Protein AF-A0A3R9LQU7-F1 (afdb_monomer)

Nearest PDB structures (foldseek):
  1lu1-assembly1_A  TM=6.110E-01  e=7.319E+00  Vigna cylindrica
  7ne5-assembly1_A  TM=3.900E-01  e=3.322E+00  Serratia proteamaculans
  3c76-assembly1_X  TM=3.369E-01  e=3.140E+00  Rhodnius prolixus
  1g7y-assembly2_D  TM=4.131E-01  e=6.538E+00  Vigna cylindrica
  7zaz-assembly3_CCC  TM=3.213E-01  e=6.918E+00  Omphalotus olearius

Foldseek 3Di:
DAPCPPVLVVVVVVCVVVCNQVVVCVVPNDFDWKKKKAWDDDDVVVVDDDPDPQKTKIWIDIPPFQKIKMWIARLVVRDTDPDIDIDGNDPPGDDDDVVVVVVVVVQCSVQAHSVRFFPGWIWGDDPTDIDIDTDDDD

Mean predicted aligned error: 4.06 Å

Secondary structure (DSSP, 8-state):
--TTHHHHHHHHHHHHHTTHHHHHHHHH----EEEEEEEEPPPGGG------TTEEEEEEEESS-SEEEEEEEETTTTEEEEEEEEEESSTTPPPPPHHHHHHHHHHHHHH--TTS-S-SEEEEE-SS-EEEE-PPP-

pLDDT: mean 91.45, std 7.76, range [47.25, 97.69]

Radius of gyration: 15.28 Å; Cα contacts (8 Å, |Δi|>4): 233; chains: 1; bounding box: 35×36×42 Å

Sequence (138 aa):
MLADKEMFFKIENILREQGVLEKFEEENGEITGHMMITMTEIPPELGIDKVSDNMRAFYASFDFYNMMIGIACDLDTMELIPQMWFTPQTDDAVEPSSEWIEFFVKTLCENISEEGFGVPMYSFLNDHSDLTIVPTQS

Solvent-accessible surface area (backbone atoms only — not comparable to full-atom values): 7938 Å² total; per-residue (Å²): 66,47,85,56,55,69,61,49,52,52,52,49,50,53,35,49,76,68,46,52,50,56,51,47,28,75,75,68,47,69,74,75,44,42,39,34,37,35,79,51,79,75,65,75,90,72,68,76,74,84,88,53,95,56,48,45,27,35,32,37,16,21,61,90,36,37,39,30,46,33,39,34,34,31,34,85,75,73,43,68,48,93,65,66,49,77,46,67,73,46,98,82,43,65,85,79,56,69,68,59,53,50,49,48,53,48,57,46,68,77,48,54,44,68,86,67,45,25,58,58,28,45,33,43,24,40,103,84,48,74,49,77,49,54,56,71,90,129

Organism: Streptococcus cristatus (NCBI:txid45634)

Structure (mmCIF, N/CA/C/O backbone):
data_AF-A0A3R9LQU7-F1
#
_entry.id   AF-A0A3R9LQU7-F1
#
loop_
_atom_site.group_PDB
_atom_site.id
_atom_site.type_symbol
_atom_site.label_atom_id
_atom_site.label_alt_id
_atom_site.label_comp_id
_atom_site.label_asym_id
_atom_site.label_entity_id
_atom_site.label_seq_id
_atom_site.pdbx_PDB_ins_code
_atom_site.Cartn_x
_atom_site.Cartn_y
_atom_site.Cartn_z
_atom_site.occupancy
_atom_site.B_iso_or_equiv
_atom_site.auth_seq_id
_atom_site.auth_comp_id
_atom_site.auth_asym_id
_atom_site.auth_atom_id
_atom_site.pdbx_PDB_model_num
ATOM 1 N N . MET A 1 1 ? -8.029 8.091 -6.407 1.00 89.19 1 MET A N 1
ATOM 2 C CA . MET A 1 1 ? -8.971 6.944 -6.387 1.00 89.19 1 MET A CA 1
ATOM 3 C C . MET A 1 1 ? -8.249 5.661 -5.981 1.00 89.19 1 MET A C 1
ATOM 5 O O . MET A 1 1 ? -7.135 5.435 -6.438 1.00 89.19 1 MET A O 1
ATOM 9 N N . LEU A 1 2 ? -8.889 4.784 -5.198 1.00 94.06 2 LEU A N 1
ATOM 10 C CA . LEU A 1 2 ? -8.318 3.474 -4.841 1.00 94.06 2 LEU A CA 1
ATOM 11 C C . LEU A 1 2 ? -8.334 2.493 -6.024 1.00 94.06 2 LEU A C 1
ATOM 13 O O . LEU A 1 2 ? -9.286 2.494 -6.805 1.00 94.06 2 LEU A O 1
ATOM 17 N N . ALA A 1 3 ? -7.301 1.650 -6.117 1.00 92.44 3 ALA A N 1
ATOM 18 C CA . ALA A 1 3 ? -7.125 0.662 -7.184 1.00 92.44 3 ALA A CA 1
ATOM 19 C C . ALA A 1 3 ? -8.259 -0.380 -7.234 1.00 92.44 3 ALA A C 1
ATOM 21 O O . ALA A 1 3 ? -8.775 -0.671 -8.309 1.00 92.44 3 ALA A O 1
ATOM 22 N N . ASP A 1 4 ? -8.688 -0.888 -6.074 1.00 93.31 4 ASP A N 1
ATOM 23 C CA . ASP A 1 4 ? -9.869 -1.748 -5.934 1.00 93.31 4 ASP A CA 1
ATOM 24 C C . ASP A 1 4 ? -10.733 -1.260 -4.765 1.00 93.31 4 ASP A C 1
ATOM 26 O O . ASP A 1 4 ? -10.658 -1.726 -3.626 1.00 93.31 4 ASP A O 1
ATOM 30 N N . LYS A 1 5 ? -11.555 -0.254 -5.065 1.00 93.81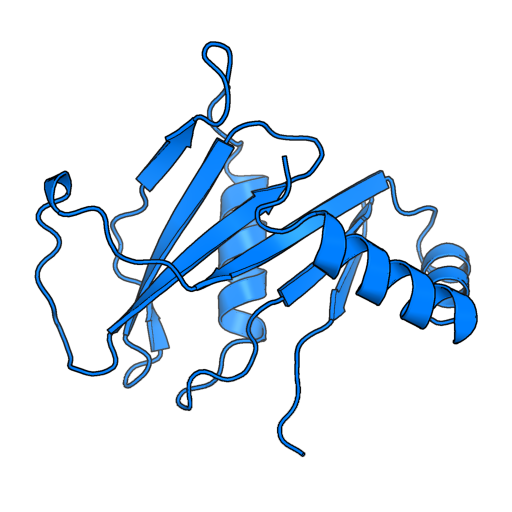 5 LYS A N 1
ATOM 31 C CA . LYS A 1 5 ? -12.437 0.399 -4.094 1.00 93.81 5 LYS A CA 1
ATOM 32 C C . LYS A 1 5 ? -13.478 -0.555 -3.499 1.00 93.81 5 LYS A C 1
ATOM 34 O O . LYS A 1 5 ? -13.829 -0.412 -2.330 1.00 93.81 5 LYS A O 1
ATOM 39 N N . GLU A 1 6 ? -13.986 -1.504 -4.285 1.00 94.62 6 GLU A N 1
ATOM 40 C CA . GLU A 1 6 ? -15.012 -2.442 -3.817 1.00 94.62 6 GLU A CA 1
ATOM 41 C C . GLU A 1 6 ? -14.439 -3.401 -2.774 1.00 94.62 6 GLU A C 1
ATOM 43 O O . GLU A 1 6 ? -15.023 -3.572 -1.700 1.00 94.62 6 GLU A O 1
ATOM 48 N N . MET A 1 7 ? -13.274 -3.990 -3.058 1.00 93.31 7 MET A N 1
ATOM 49 C CA . MET A 1 7 ? -12.602 -4.872 -2.111 1.00 93.31 7 MET A CA 1
ATOM 50 C C . MET A 1 7 ? -12.142 -4.113 -0.865 1.00 93.31 7 MET A C 1
ATOM 52 O O . MET A 1 7 ? -12.313 -4.618 0.244 1.00 93.31 7 MET A O 1
ATOM 56 N N . PHE A 1 8 ? -11.630 -2.888 -1.024 1.00 96.00 8 PHE A N 1
ATOM 57 C CA . PHE A 1 8 ? -11.219 -2.055 0.107 1.00 96.00 8 PHE A CA 1
ATOM 58 C C . PHE A 1 8 ? -12.367 -1.838 1.096 1.00 96.00 8 PHE A C 1
ATOM 60 O O . PHE A 1 8 ? -12.239 -2.160 2.275 1.00 96.00 8 PHE A O 1
ATOM 67 N N . PHE A 1 9 ? -13.528 -1.385 0.616 1.00 95.12 9 PHE A N 1
ATOM 68 C CA . PHE A 1 9 ? -14.684 -1.150 1.484 1.00 95.12 9 PHE A CA 1
ATOM 69 C C . PHE A 1 9 ? -15.275 -2.426 2.069 1.00 95.12 9 PHE A C 1
ATOM 71 O O . PHE A 1 9 ? -15.848 -2.406 3.157 1.00 95.12 9 PHE A O 1
ATOM 78 N N . LYS A 1 10 ? -15.126 -3.562 1.387 1.00 96.06 10 LYS A N 1
ATOM 79 C CA . LYS A 1 10 ? -15.484 -4.849 1.976 1.00 96.06 10 LYS A CA 1
ATOM 80 C C . LYS A 1 10 ? -14.613 -5.161 3.196 1.00 96.06 10 LYS A C 1
ATOM 82 O O . LYS A 1 10 ? -15.153 -5.587 4.213 1.00 96.06 10 LYS A O 1
ATOM 87 N N . ILE A 1 11 ? -13.300 -4.952 3.101 1.00 95.38 11 I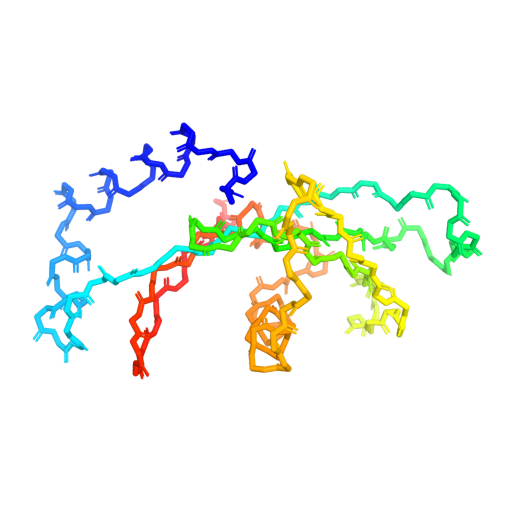LE A N 1
ATOM 88 C CA . ILE A 1 11 ? -12.374 -5.143 4.225 1.00 95.38 11 ILE A CA 1
ATOM 89 C C . ILE A 1 11 ? -12.650 -4.125 5.332 1.00 95.38 11 ILE A C 1
ATOM 91 O O . ILE A 1 11 ? -12.753 -4.522 6.489 1.00 95.38 11 ILE A O 1
ATOM 95 N N . GLU A 1 12 ? -12.861 -2.854 4.988 1.00 96.56 12 GLU A N 1
ATOM 96 C CA . GLU A 1 12 ? -13.237 -1.815 5.952 1.00 96.56 12 GLU A CA 1
ATOM 97 C C . GLU A 1 12 ? -14.477 -2.218 6.759 1.00 96.56 12 GLU A C 1
ATOM 99 O O . GLU A 1 12 ? -14.437 -2.221 7.987 1.00 96.56 12 GLU A O 1
ATOM 104 N N . ASN A 1 13 ? -15.555 -2.634 6.088 1.00 97.38 13 ASN A N 1
ATOM 105 C CA . ASN A 1 13 ? -16.785 -3.052 6.763 1.00 97.38 13 ASN A CA 1
ATOM 106 C C . ASN A 1 13 ? -16.551 -4.229 7.717 1.00 97.38 13 ASN A C 1
ATOM 108 O O . ASN A 1 13 ? -17.055 -4.209 8.835 1.00 97.38 13 ASN A O 1
ATOM 112 N N . ILE A 1 14 ? -15.758 -5.226 7.312 1.00 96.88 14 ILE A N 1
ATOM 113 C CA . ILE A 1 14 ? -15.407 -6.359 8.181 1.00 96.88 14 ILE A CA 1
ATOM 114 C C . ILE A 1 14 ? -14.659 -5.874 9.430 1.00 96.88 14 ILE A C 1
ATOM 116 O O . ILE A 1 14 ? -14.933 -6.347 10.531 1.00 96.88 14 ILE A O 1
ATOM 120 N N . LEU A 1 15 ? -13.724 -4.935 9.280 1.00 97.06 15 LEU A N 1
ATOM 121 C CA . LEU A 1 15 ? -12.938 -4.403 10.396 1.00 97.06 15 LEU A CA 1
ATOM 122 C C . LEU A 1 15 ? -13.789 -3.554 11.349 1.00 97.06 15 LEU A C 1
ATOM 124 O O . LEU A 1 15 ? -13.593 -3.646 12.561 1.00 97.06 15 LEU A O 1
ATOM 128 N N . ARG A 1 16 ? -14.758 -2.795 10.822 1.00 97.12 16 ARG A N 1
ATOM 129 C CA . ARG A 1 16 ? -15.762 -2.071 11.621 1.00 97.12 16 ARG A CA 1
ATOM 130 C C . ARG A 1 16 ? -16.684 -3.023 12.379 1.00 97.12 16 ARG A C 1
ATOM 132 O O . ARG A 1 16 ? -16.876 -2.904 13.582 1.00 97.12 16 ARG A O 1
ATOM 139 N N . GLU A 1 17 ? -17.193 -4.061 11.713 1.00 97.69 17 GLU A N 1
ATOM 140 C CA . GLU A 1 17 ? -17.998 -5.105 12.370 1.00 97.69 17 GLU A CA 1
ATOM 141 C C . GLU A 1 17 ? -17.232 -5.819 13.500 1.00 97.69 17 GLU A C 1
ATOM 143 O O . GLU A 1 17 ? -17.837 -6.278 14.471 1.00 97.69 17 GLU A O 1
ATOM 148 N N . GLN A 1 18 ? -15.902 -5.894 13.396 1.00 96.81 18 GLN A N 1
ATOM 149 C CA . GLN A 1 18 ? -15.016 -6.452 14.420 1.00 96.81 18 GLN A CA 1
ATOM 150 C C . GLN A 1 18 ? -14.605 -5.447 15.513 1.00 96.81 18 GLN A C 1
ATOM 152 O O . GLN A 1 18 ? -13.966 -5.856 16.484 1.00 96.81 18 GLN A O 1
ATOM 157 N N . GLY A 1 19 ? -14.954 -4.162 15.390 1.00 97.12 19 GLY A N 1
ATOM 158 C CA . GLY A 1 19 ? -14.572 -3.112 16.340 1.00 97.12 19 GLY A CA 1
ATOM 159 C C . GLY A 1 19 ? -13.116 -2.643 16.220 1.00 97.12 19 GLY A C 1
ATOM 160 O O . GLY A 1 19 ? -12.607 -1.982 17.127 1.00 97.12 19 GLY A O 1
ATOM 161 N N . VAL A 1 20 ? -12.401 -3.044 15.162 1.00 97.44 20 VAL A N 1
ATOM 162 C CA . VAL A 1 20 ? -10.968 -2.752 14.995 1.00 97.44 20 VAL A CA 1
ATOM 163 C C . VAL A 1 20 ? -10.757 -1.283 14.647 1.00 97.44 20 VAL A C 1
ATOM 165 O O . VAL A 1 20 ? -9.889 -0.641 15.240 1.00 97.44 20 VAL A O 1
ATOM 168 N N . LEU A 1 21 ? -11.548 -0.751 13.709 1.00 97.38 21 LEU A N 1
ATOM 169 C CA . LEU A 1 21 ? -11.412 0.643 13.284 1.00 97.38 21 LEU A CA 1
ATOM 170 C C . LEU A 1 21 ? -11.939 1.598 14.350 1.00 97.38 21 LEU A C 1
ATOM 172 O O . LEU A 1 21 ? -11.289 2.593 14.628 1.00 97.38 21 LEU A O 1
ATOM 176 N N . GLU A 1 22 ? -13.033 1.250 15.025 1.00 97.25 22 GLU A N 1
ATOM 177 C CA . GLU A 1 22 ? -13.593 2.037 16.125 1.00 97.25 22 GLU A CA 1
ATOM 178 C C . GLU A 1 22 ? -12.560 2.216 17.237 1.00 97.25 22 GLU A C 1
ATOM 180 O O . GLU A 1 22 ? -12.333 3.327 17.706 1.00 97.25 22 GLU A O 1
ATOM 185 N N . LYS A 1 23 ? -11.871 1.134 17.616 1.00 97.56 23 LYS A N 1
ATOM 186 C CA . LYS A 1 23 ? -10.805 1.201 18.616 1.00 97.56 23 LYS A CA 1
ATOM 187 C C . LYS A 1 23 ? -9.638 2.074 18.148 1.00 97.56 23 LYS A C 1
ATOM 189 O O . LYS A 1 23 ? -9.109 2.860 18.930 1.00 97.56 23 LYS A O 1
ATOM 194 N N . PHE A 1 2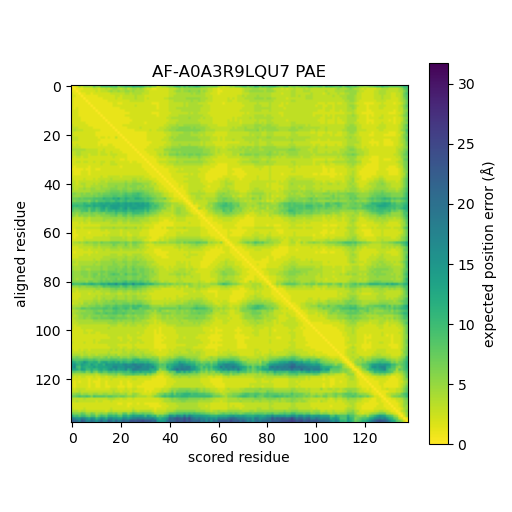4 ? -9.222 1.928 16.891 1.00 97.38 24 PHE A N 1
ATOM 195 C CA . PHE A 1 24 ? -8.169 2.767 16.324 1.00 97.38 24 PHE A CA 1
ATOM 196 C C . PHE A 1 24 ? -8.559 4.253 16.355 1.00 97.38 24 PHE A C 1
ATOM 198 O O . PHE A 1 24 ? -7.749 5.076 16.780 1.00 97.38 24 PHE A O 1
ATOM 205 N N . GLU A 1 25 ? -9.794 4.583 15.973 1.00 97.38 25 GLU A N 1
ATOM 206 C CA . GLU A 1 25 ? -10.323 5.950 15.947 1.00 97.38 25 GLU A CA 1
ATOM 207 C C . GLU A 1 25 ? -10.476 6.543 17.358 1.00 97.38 25 GLU A C 1
ATOM 209 O O . GLU A 1 25 ? -10.177 7.719 17.568 1.00 97.38 25 GLU A O 1
ATOM 214 N N . GLU A 1 26 ? -10.866 5.738 18.352 1.00 97.06 26 GLU A N 1
ATOM 215 C CA . GLU A 1 26 ? -10.908 6.146 19.765 1.00 97.06 26 GLU A CA 1
ATOM 216 C C . GLU A 1 26 ? -9.520 6.507 20.319 1.00 97.06 26 GLU A C 1
ATOM 218 O O . GLU A 1 26 ? -9.393 7.433 21.124 1.00 97.06 26 GLU A O 1
ATOM 223 N N . GLU A 1 27 ? -8.480 5.781 19.905 1.00 96.69 27 GLU A N 1
ATOM 224 C CA . GLU A 1 27 ? -7.110 5.962 20.396 1.00 96.69 27 GLU A CA 1
ATOM 225 C C . GLU A 1 27 ? -6.341 7.054 19.630 1.00 96.69 27 GLU A C 1
ATOM 227 O O . GLU A 1 27 ? -5.521 7.752 20.230 1.00 96.69 27 GLU A O 1
ATOM 232 N N . ASN A 1 28 ? -6.605 7.219 18.328 1.00 96.62 28 ASN A N 1
ATOM 233 C CA . ASN A 1 28 ? -5.756 8.005 17.422 1.00 96.62 28 ASN A CA 1
ATOM 234 C C . ASN A 1 28 ? -6.498 9.117 16.657 1.00 96.62 28 ASN A C 1
ATOM 236 O O . ASN A 1 28 ? -5.845 9.937 16.012 1.00 96.62 28 ASN A O 1
ATOM 240 N N . GLY A 1 29 ? -7.831 9.180 16.735 1.00 96.00 29 GLY A N 1
ATOM 241 C CA . GLY A 1 29 ? -8.675 10.111 15.977 1.00 96.00 29 GLY A CA 1
ATOM 242 C C . GLY A 1 29 ? -9.293 9.498 14.714 1.00 96.00 29 GLY A C 1
ATOM 243 O O . GLY A 1 29 ? -8.844 8.464 14.228 1.00 96.00 29 GLY A O 1
ATOM 244 N N . GLU A 1 30 ? -10.329 10.156 14.186 1.00 96.81 30 GLU A N 1
ATOM 245 C CA . GLU A 1 30 ? -11.116 9.704 13.024 1.00 96.81 30 GLU A CA 1
ATOM 246 C C . GLU A 1 30 ? -10.240 9.439 11.793 1.00 96.81 30 GLU A C 1
ATOM 248 O O . GLU A 1 30 ? -9.303 10.193 11.516 1.00 96.81 30 GLU A O 1
ATOM 253 N N . ILE A 1 31 ? -10.556 8.379 11.047 1.00 97.44 31 ILE A N 1
ATOM 254 C CA . ILE A 1 31 ? -9.892 8.068 9.779 1.00 97.44 31 ILE A CA 1
ATOM 255 C C . ILE A 1 31 ? -10.331 9.097 8.732 1.00 97.44 31 ILE A C 1
ATOM 257 O O . ILE A 1 31 ? -11.518 9.246 8.447 1.00 97.44 31 ILE A O 1
ATOM 261 N N . THR A 1 32 ? -9.372 9.791 8.121 1.00 96.31 32 THR A N 1
ATOM 262 C CA . THR A 1 32 ? -9.633 10.835 7.115 1.00 96.31 32 THR A CA 1
ATOM 263 C C . THR A 1 32 ? -9.118 10.483 5.724 1.00 96.31 32 THR A C 1
ATOM 265 O O . THR A 1 32 ? -9.427 11.193 4.766 1.00 96.31 32 THR A O 1
ATOM 268 N N . GLY A 1 33 ? -8.368 9.389 5.586 1.00 96.25 33 GLY A N 1
ATOM 269 C CA . GLY A 1 33 ? -7.845 8.946 4.304 1.00 96.25 33 GLY A CA 1
ATOM 270 C C . GLY A 1 33 ? -7.601 7.447 4.230 1.00 96.25 33 GLY A C 1
ATOM 271 O O . GLY A 1 33 ? -7.472 6.744 5.236 1.00 96.25 33 GLY A O 1
ATOM 272 N N . HIS A 1 34 ? -7.496 6.973 2.993 1.00 97.50 34 HIS A N 1
ATOM 273 C CA . HIS A 1 34 ? -7.234 5.578 2.686 1.00 97.50 34 HIS A CA 1
ATOM 274 C C . HIS A 1 34 ? -6.117 5.457 1.658 1.00 97.50 34 HIS A C 1
ATOM 276 O O . HIS A 1 34 ? -6.098 6.166 0.648 1.00 97.50 34 HIS A O 1
ATOM 282 N N . MET A 1 35 ? -5.217 4.504 1.888 1.00 97.38 35 MET A N 1
ATOM 283 C CA . MET A 1 35 ? -4.216 4.082 0.915 1.00 97.38 35 MET A CA 1
ATOM 284 C C . MET A 1 35 ? -4.329 2.578 0.684 1.00 97.38 35 MET A C 1
ATOM 286 O O . MET A 1 35 ? -4.466 1.797 1.621 1.00 97.38 35 MET A O 1
ATOM 290 N N . MET A 1 36 ? -4.240 2.164 -0.576 1.00 96.88 36 MET A N 1
ATOM 291 C CA . MET A 1 36 ? -4.194 0.759 -0.961 1.00 96.88 36 MET A CA 1
ATOM 292 C C . MET A 1 36 ? -2.928 0.477 -1.757 1.00 96.88 36 MET A C 1
ATOM 294 O O . MET A 1 36 ? -2.689 1.142 -2.770 1.00 96.88 36 MET A O 1
ATOM 298 N N . ILE A 1 37 ? -2.161 -0.529 -1.325 1.00 96.19 37 ILE A N 1
ATOM 299 C CA . ILE A 1 37 ? -0.995 -1.028 -2.063 1.00 96.19 37 ILE A CA 1
ATOM 300 C C . ILE A 1 37 ? -1.348 -2.354 -2.729 1.00 96.19 37 ILE A C 1
ATOM 302 O O . ILE A 1 37 ? -1.811 -3.288 -2.075 1.00 96.19 37 ILE A O 1
ATOM 306 N N . THR A 1 38 ? -1.118 -2.449 -4.035 1.00 94.44 38 THR A N 1
ATOM 307 C CA . THR A 1 38 ? -1.416 -3.640 -4.847 1.00 94.44 38 THR A CA 1
ATOM 308 C C . THR A 1 38 ? -0.233 -4.005 -5.732 1.00 94.44 38 THR A C 1
ATOM 310 O O . THR A 1 38 ? 0.613 -3.160 -6.014 1.00 94.44 38 THR A O 1
ATOM 313 N N . MET A 1 39 ? -0.160 -5.262 -6.174 1.00 92.56 39 MET A N 1
ATOM 314 C CA . MET A 1 39 ? 0.812 -5.662 -7.194 1.00 92.56 39 MET A CA 1
ATOM 315 C C . MET A 1 39 ? 0.396 -5.137 -8.566 1.00 92.56 39 MET A C 1
ATOM 317 O O . MET A 1 39 ? -0.790 -5.069 -8.883 1.00 92.56 39 MET A O 1
ATOM 321 N N . THR A 1 40 ? 1.384 -4.832 -9.396 1.00 91.88 40 THR A N 1
ATOM 322 C CA . THR A 1 40 ? 1.194 -4.403 -10.781 1.00 91.88 40 THR A CA 1
ATOM 323 C C . THR A 1 40 ? 2.284 -4.981 -11.677 1.00 91.88 40 THR A C 1
ATOM 325 O O . THR A 1 40 ? 3.254 -5.582 -11.212 1.00 91.88 40 THR A O 1
ATOM 328 N N . GLU A 1 41 ? 2.133 -4.772 -12.979 1.00 91.50 41 GLU A N 1
ATOM 329 C CA . GLU A 1 41 ? 3.213 -4.910 -13.947 1.00 91.50 41 GLU A CA 1
ATOM 330 C C . GLU A 1 41 ? 3.964 -3.582 -14.101 1.00 91.50 41 GLU A C 1
ATOM 332 O O . GLU A 1 41 ? 3.396 -2.502 -13.909 1.00 91.50 41 GLU A O 1
ATOM 337 N N . ILE A 1 42 ? 5.250 -3.675 -14.443 1.00 91.81 42 ILE A N 1
ATOM 338 C CA . ILE A 1 42 ? 6.070 -2.514 -14.791 1.00 91.81 42 ILE A CA 1
ATOM 339 C C . ILE A 1 42 ? 5.676 -2.060 -16.201 1.00 91.81 42 ILE A C 1
ATOM 341 O O . ILE A 1 42 ? 5.739 -2.882 -17.121 1.00 91.81 42 ILE A O 1
ATOM 345 N N . PRO A 1 43 ? 5.312 -0.782 -16.405 1.00 91.19 43 PRO A N 1
ATOM 346 C CA . PRO A 1 43 ? 5.022 -0.281 -17.740 1.00 91.19 43 PRO A CA 1
ATOM 347 C C . PRO A 1 43 ? 6.232 -0.460 -18.682 1.00 91.19 43 PRO A C 1
ATOM 349 O O . PRO A 1 43 ? 7.342 -0.028 -18.343 1.00 91.19 43 PRO A O 1
ATOM 352 N N . PRO A 1 44 ? 6.062 -1.102 -19.855 1.00 89.31 44 PRO A N 1
ATOM 353 C CA . PRO A 1 44 ? 7.173 -1.451 -20.744 1.00 89.31 44 PRO A CA 1
ATOM 354 C C . PRO A 1 44 ? 7.943 -0.228 -21.264 1.00 89.31 44 PRO A C 1
ATOM 356 O O . PRO A 1 44 ? 9.138 -0.317 -21.540 1.00 89.31 44 PRO A O 1
ATOM 359 N N . GLU A 1 45 ? 7.285 0.925 -21.375 1.00 90.81 45 GLU A N 1
ATOM 360 C CA . GLU A 1 45 ? 7.870 2.197 -21.799 1.00 90.81 45 GLU A CA 1
ATOM 361 C C . GLU A 1 45 ? 8.935 2.746 -20.843 1.00 90.81 45 GLU A C 1
ATOM 363 O O . GLU A 1 45 ? 9.745 3.576 -21.257 1.00 90.81 45 GLU A O 1
ATOM 368 N N . LEU A 1 46 ? 8.971 2.282 -19.589 1.00 90.00 46 LEU A N 1
ATOM 369 C CA . LEU A 1 46 ? 9.968 2.722 -18.613 1.00 90.00 46 LEU A CA 1
ATOM 370 C C . LEU A 1 46 ? 11.347 2.111 -18.862 1.00 90.00 46 LEU A C 1
ATOM 372 O O . LEU A 1 46 ? 12.330 2.621 -18.324 1.00 90.00 46 LEU A O 1
ATOM 376 N N . GLY A 1 47 ? 11.422 1.030 -19.650 1.00 87.56 47 GLY A N 1
ATOM 377 C CA . GLY A 1 47 ? 12.678 0.349 -19.961 1.00 87.56 47 GLY A CA 1
ATOM 378 C C . GLY A 1 47 ? 13.414 -0.179 -18.726 1.00 87.56 47 GLY A C 1
ATOM 379 O O . GLY A 1 47 ? 14.636 -0.283 -18.754 1.00 87.56 47 GLY A O 1
ATOM 380 N N . ILE A 1 48 ? 12.694 -0.463 -17.635 1.00 86.81 48 ILE A N 1
ATOM 381 C CA . ILE A 1 48 ? 13.283 -1.046 -16.429 1.00 86.81 48 ILE A CA 1
ATOM 382 C C . ILE A 1 48 ? 13.581 -2.514 -16.728 1.00 86.81 48 ILE A C 1
ATOM 384 O O . ILE A 1 48 ? 12.670 -3.329 -16.892 1.00 86.81 48 ILE A O 1
ATOM 388 N N . ASP A 1 49 ? 14.867 -2.839 -16.798 1.00 84.62 49 ASP A N 1
ATOM 389 C CA . ASP A 1 49 ? 15.320 -4.204 -17.018 1.00 84.62 49 ASP A CA 1
ATOM 390 C C . ASP A 1 49 ? 15.000 -5.092 -15.811 1.00 84.62 49 ASP A C 1
ATOM 392 O O . ASP A 1 49 ? 15.154 -4.703 -14.650 1.00 84.62 49 ASP A O 1
ATOM 396 N N . LYS A 1 50 ? 14.579 -6.327 -16.096 1.00 84.75 50 LYS A N 1
ATOM 397 C CA . LYS A 1 50 ? 14.355 -7.343 -15.071 1.00 84.75 50 LYS A CA 1
ATOM 398 C C . LYS A 1 50 ? 15.692 -7.711 -14.419 1.00 84.75 50 LYS A C 1
ATOM 400 O O . LYS A 1 50 ? 16.558 -8.272 -15.089 1.00 84.75 50 LYS A O 1
ATOM 405 N N . VAL A 1 51 ? 15.843 -7.428 -13.125 1.00 86.31 51 VAL A N 1
ATOM 406 C CA . VAL A 1 51 ? 17.079 -7.726 -12.373 1.00 86.31 51 VAL A CA 1
ATOM 407 C C . VAL A 1 51 ? 17.095 -9.127 -11.754 1.00 86.31 51 VAL A C 1
ATOM 409 O O . VAL A 1 51 ? 18.160 -9.729 -11.644 1.00 86.31 51 VAL A O 1
ATOM 412 N N . SER A 1 52 ? 15.924 -9.676 -11.419 1.00 87.56 52 SER A N 1
ATOM 413 C CA . SER A 1 52 ? 15.757 -11.015 -10.839 1.00 87.56 52 SER A CA 1
ATOM 414 C C . SER A 1 52 ? 14.398 -11.616 -11.212 1.00 87.56 52 SER A C 1
ATOM 416 O O . SER A 1 52 ? 13.477 -10.905 -11.629 1.00 87.56 52 SER A O 1
ATOM 418 N N . ASP A 1 53 ? 14.239 -12.934 -11.052 1.00 87.56 53 ASP A N 1
ATOM 419 C CA . ASP A 1 53 ? 12.952 -13.614 -11.255 1.00 87.56 53 ASP A CA 1
ATOM 420 C C . ASP A 1 53 ? 11.900 -13.259 -10.199 1.00 87.56 53 ASP A C 1
ATOM 422 O O . ASP A 1 53 ? 10.701 -13.335 -10.493 1.00 87.56 53 ASP A O 1
ATOM 426 N N . ASN A 1 54 ? 12.334 -12.794 -9.027 1.00 88.88 54 ASN A N 1
ATOM 427 C CA . ASN A 1 54 ? 11.480 -12.356 -7.925 1.00 88.88 54 ASN A CA 1
ATOM 428 C C . ASN A 1 54 ? 11.303 -10.837 -7.842 1.00 88.88 54 ASN A C 1
ATOM 430 O O . ASN A 1 54 ? 10.665 -10.338 -6.920 1.00 88.88 54 ASN A O 1
ATOM 434 N N . MET A 1 55 ? 11.737 -10.104 -8.866 1.00 91.12 55 MET A N 1
ATOM 435 C CA . MET A 1 55 ? 11.374 -8.706 -9.045 1.00 91.12 55 MET A CA 1
ATOM 436 C C . MET A 1 55 ? 9.857 -8.566 -9.226 1.00 91.12 55 MET A C 1
ATOM 438 O O . MET A 1 55 ? 9.248 -9.220 -10.084 1.00 91.12 55 MET A O 1
ATOM 442 N N . ARG A 1 56 ? 9.233 -7.714 -8.412 1.00 92.12 56 ARG A N 1
ATOM 443 C CA . ARG A 1 56 ? 7.799 -7.400 -8.454 1.00 92.12 56 ARG A CA 1
ATOM 444 C C . ARG A 1 56 ? 7.586 -5.895 -8.426 1.00 92.12 56 ARG A C 1
ATOM 446 O O . ARG A 1 56 ? 8.400 -5.159 -7.878 1.00 92.12 56 ARG A O 1
ATOM 453 N N . ALA A 1 57 ? 6.486 -5.448 -9.017 1.00 93.62 57 ALA A N 1
ATOM 454 C CA . ALA A 1 57 ? 6.077 -4.054 -8.988 1.00 93.62 57 ALA A CA 1
ATOM 455 C C . ALA A 1 57 ? 4.818 -3.862 -8.151 1.00 93.62 57 ALA A C 1
ATOM 457 O O . ALA A 1 57 ? 3.954 -4.740 -8.086 1.00 93.62 57 ALA A O 1
ATOM 458 N N . PHE A 1 58 ? 4.728 -2.689 -7.536 1.00 94.81 58 PHE A N 1
ATOM 459 C CA . PHE A 1 58 ? 3.659 -2.311 -6.628 1.00 94.81 58 PHE A CA 1
ATOM 460 C C . PHE A 1 58 ? 3.150 -0.920 -6.968 1.00 94.81 58 PHE A C 1
ATOM 462 O O . PHE A 1 58 ? 3.940 -0.047 -7.326 1.00 94.81 58 PHE A O 1
ATOM 469 N N . TYR A 1 59 ? 1.846 -0.716 -6.805 1.00 94.88 59 TYR A N 1
ATOM 470 C CA . TYR A 1 59 ? 1.218 0.597 -6.833 1.00 94.88 59 TYR A CA 1
ATOM 471 C C . TYR A 1 59 ? 0.627 0.944 -5.480 1.00 94.88 59 TYR A C 1
ATOM 473 O O . TYR A 1 59 ? -0.163 0.160 -4.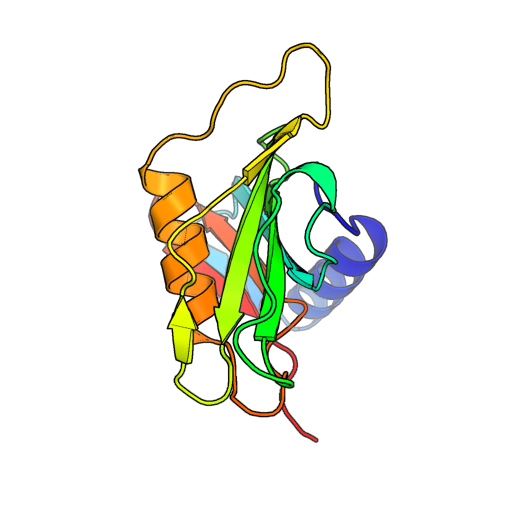957 1.00 94.88 59 TYR A O 1
ATOM 481 N N . ALA A 1 60 ? 0.913 2.149 -4.991 1.00 96.62 60 ALA A N 1
ATOM 482 C CA . ALA A 1 60 ? 0.057 2.831 -4.030 1.00 96.62 60 ALA A CA 1
ATOM 483 C C . ALA A 1 60 ? -1.004 3.665 -4.749 1.00 96.62 60 ALA A C 1
ATOM 485 O O . ALA A 1 60 ? -0.715 4.396 -5.698 1.00 96.62 60 ALA A O 1
ATOM 486 N N . SER A 1 61 ? -2.231 3.573 -4.252 1.00 96.75 61 SER A N 1
ATOM 487 C CA . SER A 1 61 ? -3.371 4.391 -4.654 1.00 96.75 61 SER A CA 1
ATOM 488 C C . SER A 1 61 ? -4.018 5.001 -3.416 1.00 96.75 61 SER A C 1
ATOM 490 O O . SER A 1 61 ? -4.041 4.364 -2.366 1.00 96.75 61 SER A O 1
ATOM 492 N N . PHE A 1 62 ? -4.550 6.214 -3.544 1.00 95.62 62 PHE A N 1
ATOM 493 C CA . PHE A 1 62 ? -5.147 6.964 -2.437 1.00 95.62 62 PHE A CA 1
ATOM 494 C C . PHE A 1 62 ? -6.578 7.365 -2.790 1.00 95.62 62 PHE A C 1
ATOM 496 O O . PHE A 1 62 ? -6.902 7.563 -3.964 1.00 95.62 62 PHE A O 1
ATOM 503 N N . ASP A 1 63 ? -7.463 7.511 -1.813 1.00 94.44 63 ASP A N 1
ATOM 504 C CA . ASP A 1 63 ? -8.831 7.983 -2.065 1.00 94.44 63 ASP A CA 1
ATOM 505 C C . ASP A 1 63 ? -8.942 9.514 -2.176 1.00 94.44 63 ASP A C 1
ATOM 507 O O . ASP A 1 63 ? -9.837 10.003 -2.864 1.00 94.44 63 ASP A O 1
ATOM 511 N N . PHE A 1 64 ? -7.987 10.251 -1.608 1.00 91.31 64 PHE A N 1
ATOM 512 C CA . PHE A 1 64 ? -7.869 11.714 -1.687 1.00 91.31 64 PHE A CA 1
ATOM 513 C C . PHE A 1 64 ? -6.905 12.209 -2.779 1.00 91.31 64 PHE A C 1
ATOM 515 O O . PHE A 1 64 ? -6.770 13.415 -2.984 1.00 91.31 64 PHE A O 1
ATOM 522 N N . TYR A 1 65 ? -6.229 11.297 -3.485 1.00 89.56 65 TYR A N 1
ATOM 523 C CA . TYR A 1 65 ? -5.254 11.636 -4.519 1.00 89.56 65 TYR A CA 1
ATOM 524 C C . TYR A 1 65 ? -5.537 10.905 -5.830 1.00 89.56 65 TYR A C 1
ATOM 526 O O . TYR A 1 65 ? -5.819 9.708 -5.837 1.00 89.56 65 TYR A O 1
ATOM 534 N N . ASN A 1 66 ? -5.449 11.615 -6.955 1.00 92.81 66 ASN A N 1
ATOM 535 C CA . ASN A 1 66 ? -5.707 11.063 -8.291 1.00 92.81 66 ASN A CA 1
ATOM 536 C C . ASN A 1 66 ? -4.414 10.679 -9.026 1.00 92.81 66 ASN A C 1
ATOM 538 O O . ASN A 1 66 ? -4.333 10.785 -10.245 1.00 92.81 66 ASN A O 1
ATOM 542 N N . MET A 1 67 ? -3.399 10.224 -8.292 1.00 94.75 67 MET A N 1
ATOM 543 C CA . MET A 1 67 ? -2.147 9.698 -8.837 1.00 94.75 67 MET A CA 1
ATOM 544 C C . MET A 1 67 ? -1.845 8.361 -8.168 1.00 94.75 67 MET A C 1
ATOM 546 O O . MET A 1 67 ? -1.938 8.255 -6.944 1.00 94.75 67 MET A O 1
ATOM 550 N N . MET A 1 68 ? -1.458 7.361 -8.958 1.00 95.31 68 MET A N 1
ATOM 551 C CA . MET A 1 68 ? -0.864 6.132 -8.430 1.00 95.31 68 MET A CA 1
ATOM 552 C C . MET A 1 68 ? 0.656 6.229 -8.474 1.00 95.31 68 MET A C 1
ATOM 554 O O . MET A 1 68 ? 1.214 6.725 -9.454 1.00 95.31 68 MET A O 1
ATOM 558 N N . ILE A 1 69 ? 1.311 5.737 -7.427 1.00 96.19 69 ILE A N 1
ATOM 559 C CA . ILE A 1 69 ? 2.770 5.752 -7.288 1.00 96.19 69 ILE A CA 1
ATOM 560 C C . ILE A 1 69 ? 3.272 4.329 -7.454 1.00 96.19 69 ILE A C 1
ATOM 562 O O . ILE A 1 69 ? 2.903 3.454 -6.674 1.00 96.19 69 ILE A O 1
ATOM 566 N N . GLY A 1 70 ? 4.069 4.097 -8.488 1.00 95.56 70 GLY A N 1
ATOM 567 C CA . GLY A 1 70 ? 4.634 2.804 -8.832 1.00 95.56 70 GLY A CA 1
ATOM 568 C C . GLY A 1 70 ? 6.089 2.688 -8.415 1.00 95.56 70 GLY A C 1
ATOM 569 O O . GLY A 1 70 ? 6.866 3.622 -8.613 1.00 95.56 70 GLY A O 1
ATOM 570 N N . ILE A 1 71 ? 6.456 1.537 -7.859 1.00 95.00 71 ILE A N 1
ATOM 571 C CA . ILE A 1 71 ? 7.845 1.170 -7.575 1.00 95.00 71 ILE A CA 1
ATOM 572 C C . ILE A 1 71 ? 8.045 -0.324 -7.817 1.00 95.00 71 ILE A C 1
ATOM 574 O O . ILE A 1 71 ? 7.117 -1.120 -7.654 1.00 95.00 71 ILE A O 1
ATOM 578 N N . ALA A 1 72 ? 9.256 -0.713 -8.203 1.00 93.88 72 ALA A N 1
ATOM 579 C CA . ALA A 1 72 ? 9.643 -2.113 -8.262 1.00 93.88 72 ALA A CA 1
ATOM 580 C C . ALA A 1 72 ? 10.579 -2.474 -7.105 1.00 93.88 72 ALA A C 1
ATOM 582 O O . ALA A 1 72 ? 11.360 -1.645 -6.644 1.00 93.88 72 ALA A O 1
ATOM 583 N N . CYS A 1 73 ? 10.495 -3.716 -6.648 1.00 92.19 73 CYS A N 1
ATOM 584 C CA . CYS A 1 73 ? 11.303 -4.279 -5.575 1.00 92.19 73 CYS A CA 1
ATOM 585 C C . CYS A 1 73 ? 11.807 -5.657 -6.003 1.00 92.19 73 CYS A C 1
ATOM 587 O O . CYS A 1 73 ? 11.044 -6.445 -6.573 1.00 92.19 73 CYS A O 1
ATOM 589 N N . ASP A 1 74 ? 13.077 -5.941 -5.741 1.00 91.56 74 ASP A N 1
ATOM 590 C CA . ASP A 1 74 ? 13.612 -7.295 -5.801 1.00 91.56 74 ASP A CA 1
ATOM 591 C C . ASP A 1 74 ? 13.329 -7.995 -4.470 1.00 91.56 74 ASP A C 1
ATOM 593 O O . ASP A 1 74 ? 13.920 -7.657 -3.447 1.00 91.56 74 ASP A O 1
ATOM 597 N N . LEU A 1 75 ? 12.403 -8.956 -4.471 1.00 89.00 75 LEU A N 1
ATOM 598 C CA . LEU A 1 75 ? 11.996 -9.640 -3.243 1.00 89.00 75 LEU A CA 1
ATOM 599 C C . LEU A 1 75 ? 13.052 -10.624 -2.720 1.00 89.00 75 LEU A C 1
ATOM 601 O O . LEU A 1 75 ? 12.953 -11.019 -1.566 1.00 89.00 75 LEU A O 1
ATOM 605 N N . ASP A 1 76 ? 14.062 -10.994 -3.519 1.00 87.94 76 ASP A N 1
ATOM 606 C CA . ASP A 1 76 ? 15.170 -11.839 -3.043 1.00 87.94 76 ASP A CA 1
ATOM 607 C C . ASP A 1 76 ? 16.146 -11.055 -2.151 1.00 87.94 76 ASP A C 1
ATOM 609 O O . ASP A 1 76 ? 16.736 -11.606 -1.222 1.00 87.94 76 ASP A O 1
ATOM 613 N N . THR A 1 77 ? 16.358 -9.771 -2.451 1.00 89.44 77 THR A N 1
ATOM 614 C CA . THR A 1 77 ? 17.293 -8.897 -1.721 1.00 89.44 77 THR A CA 1
ATOM 615 C C . THR A 1 77 ? 16.585 -7.881 -0.832 1.00 89.44 77 THR A C 1
ATOM 617 O O . THR A 1 77 ? 17.232 -7.232 -0.010 1.00 89.44 77 THR A O 1
ATOM 620 N N . MET A 1 78 ? 15.265 -7.746 -0.992 1.00 87.25 78 MET A N 1
ATOM 621 C CA . MET A 1 78 ? 14.434 -6.693 -0.409 1.00 87.25 78 MET A CA 1
ATOM 622 C C . MET A 1 78 ? 14.911 -5.282 -0.796 1.00 87.25 78 MET A C 1
ATOM 624 O O . MET A 1 78 ? 14.699 -4.316 -0.060 1.00 87.25 78 MET A O 1
ATOM 628 N N . GLU A 1 79 ? 15.565 -5.149 -1.956 1.00 90.19 79 GLU A N 1
ATOM 629 C CA . GLU A 1 79 ? 16.045 -3.870 -2.476 1.00 90.19 79 GLU A CA 1
ATOM 630 C C . GLU A 1 79 ? 15.036 -3.240 -3.440 1.00 90.19 79 GLU A C 1
ATOM 632 O O . GLU A 1 79 ? 14.534 -3.864 -4.379 1.00 90.19 79 GLU A O 1
ATOM 637 N N . LEU A 1 80 ? 14.778 -1.949 -3.240 1.00 90.69 80 LEU A N 1
ATOM 638 C CA . LEU A 1 80 ? 13.953 -1.160 -4.145 1.00 90.69 80 LEU A CA 1
ATOM 639 C C . LEU A 1 80 ? 14.738 -0.794 -5.401 1.00 90.69 80 LEU A C 1
ATOM 641 O O . LEU A 1 80 ? 15.870 -0.309 -5.340 1.00 90.69 80 LEU A O 1
ATOM 645 N N . ILE A 1 81 ? 14.084 -0.928 -6.548 1.00 90.94 81 ILE A N 1
ATOM 646 C CA . ILE A 1 81 ? 14.585 -0.402 -7.808 1.00 90.94 81 ILE A CA 1
ATOM 647 C C . ILE A 1 81 ? 14.335 1.111 -7.793 1.00 90.94 81 ILE A C 1
ATOM 649 O O . ILE A 1 81 ? 13.185 1.535 -7.661 1.00 90.94 81 ILE A O 1
ATOM 653 N N . PRO A 1 82 ? 15.372 1.955 -7.937 1.00 80.06 82 PRO A N 1
ATOM 654 C CA . PRO A 1 82 ? 15.294 3.393 -7.654 1.00 80.06 82 PRO A CA 1
ATOM 655 C C . PRO A 1 82 ? 14.442 4.201 -8.648 1.00 80.06 82 PRO A C 1
ATOM 657 O O . PRO A 1 82 ? 14.370 5.425 -8.545 1.00 80.06 82 PRO A O 1
ATOM 660 N N . GLN A 1 83 ? 13.802 3.546 -9.617 1.00 89.88 83 GLN A N 1
ATOM 661 C CA . GLN A 1 83 ? 12.955 4.180 -10.616 1.00 89.88 83 GLN A CA 1
ATOM 662 C C . GLN A 1 83 ? 11.481 4.044 -10.228 1.00 89.88 83 GLN A C 1
ATOM 664 O O . GLN A 1 83 ? 10.865 2.998 -10.427 1.00 89.88 83 GLN A O 1
ATOM 669 N N . MET A 1 84 ? 10.923 5.130 -9.694 1.00 93.31 84 MET A N 1
ATOM 670 C CA . MET A 1 84 ? 9.485 5.271 -9.476 1.00 93.31 84 MET A CA 1
ATOM 671 C C . MET A 1 84 ? 8.794 5.793 -10.734 1.00 93.31 84 MET A C 1
ATOM 673 O O . MET A 1 84 ? 9.411 6.462 -11.569 1.00 93.31 84 MET A O 1
ATOM 677 N N . TRP A 1 85 ? 7.498 5.531 -10.848 1.00 95.06 85 TRP A N 1
ATOM 678 C CA . TRP A 1 85 ? 6.667 6.106 -11.900 1.00 95.06 85 TRP A CA 1
ATOM 679 C C . TRP A 1 85 ? 5.308 6.525 -11.358 1.00 95.06 85 TRP A C 1
ATOM 681 O O . TRP A 1 85 ? 4.792 5.956 -10.400 1.00 95.06 85 TRP A O 1
ATOM 691 N N . PHE A 1 86 ? 4.724 7.539 -11.984 1.00 94.75 86 PHE A N 1
ATOM 692 C CA . PHE A 1 86 ? 3.473 8.142 -11.549 1.00 94.75 86 PHE A CA 1
ATOM 693 C C . PHE A 1 86 ? 2.429 7.956 -12.639 1.00 94.75 86 PHE A C 1
ATOM 695 O O . PHE A 1 86 ? 2.681 8.274 -13.801 1.00 94.75 86 PHE A O 1
ATOM 702 N N . THR A 1 87 ? 1.271 7.414 -12.269 1.00 94.00 87 THR A N 1
ATOM 703 C CA . THR A 1 87 ? 0.169 7.167 -13.205 1.00 94.00 87 THR A CA 1
ATOM 704 C C . THR A 1 87 ? -1.021 8.051 -12.840 1.00 94.00 87 THR A C 1
ATOM 706 O O . THR A 1 87 ? -1.710 7.753 -11.854 1.00 94.00 87 THR A O 1
ATOM 709 N N . PRO A 1 88 ? -1.277 9.128 -13.609 1.00 94.00 88 PRO A N 1
ATOM 710 C CA . PRO A 1 88 ? -2.449 9.973 -13.430 1.00 94.00 88 PRO A CA 1
ATOM 711 C C . PRO A 1 88 ? -3.730 9.157 -13.572 1.00 94.00 88 PRO A C 1
ATOM 713 O O . PRO A 1 88 ? -3.890 8.389 -14.519 1.00 94.00 88 PRO A O 1
ATOM 716 N N . GLN A 1 89 ? -4.657 9.335 -12.639 1.00 91.31 89 GLN A N 1
ATOM 717 C CA . GLN A 1 89 ? -5.991 8.738 -12.709 1.00 91.31 89 GLN A CA 1
ATOM 718 C C . GLN A 1 89 ? -7.024 9.701 -13.313 1.00 91.31 89 GLN A C 1
ATOM 720 O O . GLN A 1 89 ? -8.107 9.271 -13.707 1.00 91.31 89 GLN A O 1
ATOM 725 N N . THR A 1 90 ? -6.688 10.992 -13.388 1.00 91.44 90 THR A N 1
ATOM 726 C CA . THR A 1 90 ? -7.467 12.065 -14.019 1.00 91.44 90 THR A CA 1
ATOM 727 C C . THR A 1 90 ? -6.526 13.047 -14.726 1.00 91.44 90 THR A C 1
ATOM 729 O O . THR A 1 90 ? -5.336 13.102 -14.414 1.00 91.44 90 THR A O 1
ATOM 732 N N . ASP A 1 91 ? -7.049 13.838 -15.668 1.00 89.62 91 ASP A N 1
ATOM 733 C CA . ASP A 1 91 ? -6.253 14.810 -16.443 1.00 89.62 91 ASP A CA 1
ATOM 734 C C . ASP A 1 91 ? -5.677 15.954 -15.586 1.00 89.62 91 ASP A C 1
ATOM 736 O O . ASP A 1 91 ? -4.698 16.593 -15.966 1.00 89.62 91 ASP A O 1
ATOM 740 N N . ASP A 1 92 ? -6.291 16.230 -14.435 1.00 90.38 92 ASP A N 1
ATOM 741 C CA . ASP A 1 92 ? -5.913 17.268 -13.473 1.00 90.38 92 ASP A CA 1
ATOM 742 C C . ASP A 1 92 ? -5.127 16.720 -12.270 1.00 90.38 92 ASP A C 1
ATOM 744 O O . ASP A 1 92 ? -4.952 17.420 -11.270 1.00 90.38 92 ASP A O 1
ATOM 748 N N . ALA A 1 93 ? -4.656 15.470 -12.349 1.00 91.94 93 ALA A N 1
ATOM 749 C CA . ALA A 1 93 ? -3.864 14.861 -11.294 1.00 91.94 93 ALA A CA 1
ATOM 750 C C . ALA A 1 93 ? -2.587 15.667 -11.017 1.00 91.94 93 ALA A C 1
ATOM 752 O O . ALA A 1 93 ? -1.831 16.028 -11.920 1.00 91.94 93 ALA A O 1
ATOM 753 N N . VAL A 1 94 ? -2.339 15.916 -9.736 1.00 90.44 94 VAL A N 1
ATOM 754 C CA . VAL A 1 94 ? -1.126 16.576 -9.251 1.00 90.44 94 VAL A CA 1
ATOM 755 C C . VAL A 1 94 ? -0.097 15.497 -8.888 1.00 90.44 94 VAL A C 1
ATOM 757 O O . VAL A 1 94 ? -0.466 14.345 -8.661 1.00 90.44 94 VAL A O 1
ATOM 760 N N . GLU A 1 95 ? 1.192 15.835 -8.862 1.00 89.31 95 GLU A N 1
ATOM 761 C CA . GLU A 1 95 ? 2.235 14.938 -8.349 1.00 89.31 95 GLU A CA 1
ATOM 762 C C . GLU A 1 95 ? 2.259 14.906 -6.811 1.00 89.31 95 GLU A C 1
ATOM 764 O O . GLU A 1 95 ? 2.234 15.973 -6.180 1.00 89.31 95 GLU A O 1
ATOM 769 N N . PRO A 1 96 ? 2.304 13.710 -6.193 1.00 89.81 96 PRO A N 1
ATOM 770 C CA . PRO A 1 96 ? 2.209 13.564 -4.745 1.00 89.81 96 PRO A CA 1
ATOM 771 C C . PRO A 1 96 ? 3.408 14.206 -4.049 1.00 89.81 96 PRO A C 1
ATOM 773 O O . PRO A 1 96 ? 4.526 14.201 -4.566 1.00 89.81 96 PRO A O 1
ATOM 776 N N . SER A 1 97 ? 3.184 14.745 -2.849 1.00 92.56 97 SER A N 1
ATOM 777 C CA . SER A 1 97 ? 4.277 15.244 -2.013 1.00 92.56 97 SER A CA 1
ATOM 778 C C . SER A 1 97 ? 5.223 14.108 -1.610 1.00 92.56 97 SER A C 1
ATOM 780 O O . SER A 1 97 ? 4.830 12.940 -1.550 1.00 92.56 97 SER A O 1
ATOM 782 N N . SER A 1 98 ? 6.467 14.461 -1.270 1.00 92.50 98 SER A N 1
ATOM 783 C CA . SER A 1 98 ? 7.457 13.496 -0.778 1.00 92.50 98 SER A CA 1
ATOM 784 C C . SER A 1 98 ? 6.962 12.705 0.433 1.00 92.50 98 SER A C 1
ATOM 786 O O . SER A 1 98 ? 7.279 11.531 0.544 1.00 92.50 98 SER A O 1
ATOM 788 N N . GLU A 1 99 ? 6.133 13.308 1.287 1.00 93.56 99 GLU A N 1
ATOM 789 C CA . GLU A 1 99 ? 5.539 12.646 2.456 1.00 93.56 99 GLU A CA 1
ATOM 790 C C . GLU A 1 99 ? 4.698 11.421 2.062 1.00 93.56 99 GLU A C 1
ATOM 792 O O . GLU A 1 99 ? 4.833 10.365 2.673 1.00 93.56 99 GLU A O 1
ATOM 797 N N . TRP A 1 100 ? 3.888 11.511 0.999 1.00 93.75 100 TRP A N 1
ATOM 798 C CA . TRP A 1 100 ? 3.079 10.378 0.525 1.00 93.75 1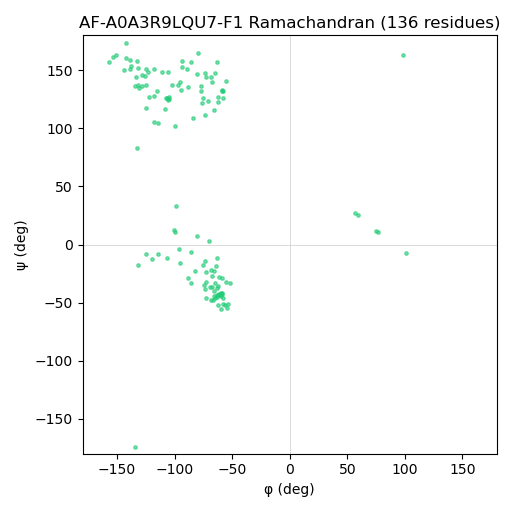00 TRP A CA 1
ATOM 799 C C . TRP A 1 100 ? 3.914 9.303 -0.169 1.00 93.75 100 TRP A C 1
ATOM 801 O O . TRP A 1 100 ? 3.594 8.117 -0.080 1.00 93.75 100 TRP A O 1
ATOM 811 N N . ILE A 1 101 ? 4.996 9.708 -0.838 1.00 94.38 101 ILE A N 1
ATOM 812 C CA . ILE A 1 101 ? 5.965 8.780 -1.432 1.00 94.38 101 ILE A CA 1
ATOM 813 C C . ILE A 1 101 ? 6.694 8.012 -0.322 1.00 94.38 101 ILE A C 1
ATOM 815 O O . ILE A 1 101 ? 6.796 6.788 -0.381 1.00 94.38 101 ILE A O 1
ATOM 819 N N . GLU A 1 102 ? 7.171 8.716 0.704 1.00 94.88 102 GLU A N 1
ATOM 820 C CA . GLU A 1 102 ? 7.841 8.129 1.865 1.00 94.88 102 GLU A CA 1
ATOM 821 C C . GLU A 1 102 ? 6.906 7.205 2.642 1.00 94.88 102 GLU A C 1
ATOM 823 O O . GLU A 1 102 ? 7.312 6.096 2.989 1.00 94.88 102 GLU A O 1
ATOM 828 N N . PHE A 1 103 ? 5.654 7.620 2.859 1.00 95.06 103 PHE A N 1
ATOM 829 C CA . PHE A 1 103 ? 4.642 6.789 3.501 1.00 95.06 103 PHE A CA 1
ATOM 830 C C . PHE A 1 103 ? 4.429 5.486 2.729 1.00 95.06 103 PHE A C 1
ATOM 832 O O . PHE A 1 103 ? 4.578 4.414 3.305 1.00 95.06 103 PHE A O 1
ATOM 839 N N . PHE A 1 104 ? 4.201 5.560 1.413 1.00 95.06 104 PHE A N 1
ATOM 840 C CA . PHE A 1 104 ? 4.075 4.371 0.571 1.00 95.06 104 PHE A CA 1
ATOM 841 C C . PHE A 1 104 ? 5.288 3.439 0.701 1.00 95.06 104 PHE A C 1
ATOM 843 O O . PHE A 1 104 ? 5.128 2.254 0.996 1.00 95.06 104 PHE A O 1
ATOM 850 N N . VAL A 1 105 ? 6.496 3.965 0.485 1.00 94.44 105 VAL A N 1
ATOM 851 C CA . VAL A 1 105 ? 7.724 3.161 0.503 1.00 94.44 105 VAL A CA 1
ATOM 852 C C . VAL A 1 105 ? 7.929 2.507 1.867 1.00 94.44 105 VAL A C 1
ATOM 854 O O . VAL A 1 105 ? 8.248 1.321 1.937 1.00 94.44 105 VAL A O 1
ATOM 857 N N . LYS A 1 106 ? 7.704 3.253 2.952 1.00 94.50 106 LYS A N 1
ATOM 858 C CA . LYS A 1 106 ? 7.807 2.736 4.314 1.00 94.50 106 LYS A CA 1
ATOM 859 C C . LYS A 1 106 ? 6.788 1.622 4.560 1.00 94.50 106 LYS A C 1
ATOM 861 O O . LYS A 1 106 ? 7.189 0.532 4.958 1.00 94.50 106 LYS A O 1
ATOM 866 N N . THR A 1 107 ? 5.507 1.857 4.267 1.00 94.94 107 THR A N 1
ATOM 867 C CA . THR A 1 107 ? 4.443 0.861 4.457 1.00 94.94 107 THR A CA 1
ATOM 868 C C . THR A 1 107 ? 4.717 -0.409 3.656 1.00 94.94 107 THR A C 1
ATOM 870 O O . THR A 1 107 ? 4.555 -1.507 4.186 1.00 94.94 107 THR A O 1
ATOM 873 N N . LEU A 1 108 ? 5.181 -0.275 2.408 1.00 93.62 108 LEU A N 1
ATOM 874 C CA . LEU A 1 108 ? 5.562 -1.410 1.573 1.00 93.62 108 LEU A CA 1
ATOM 875 C C . LEU A 1 108 ? 6.691 -2.217 2.226 1.00 93.62 108 LEU A C 1
ATOM 877 O O . LEU A 1 108 ? 6.526 -3.412 2.453 1.00 93.62 108 LEU A O 1
ATOM 881 N N . CYS A 1 109 ? 7.812 -1.574 2.557 1.00 90.88 109 CYS A N 1
ATOM 882 C CA . CYS A 1 109 ? 8.989 -2.249 3.107 1.00 90.88 109 CYS A CA 1
ATOM 883 C C . CYS A 1 109 ? 8.742 -2.881 4.484 1.00 90.88 109 CYS A C 1
ATOM 885 O O . CYS A 1 109 ? 9.325 -3.918 4.784 1.00 90.88 109 CYS A O 1
ATOM 887 N N . GLU A 1 110 ? 7.895 -2.278 5.321 1.00 91.12 110 GLU A N 1
ATOM 888 C CA . GLU A 1 110 ? 7.578 -2.803 6.655 1.00 91.12 110 GLU A CA 1
ATOM 889 C C . GLU A 1 110 ? 6.681 -4.047 6.616 1.00 91.12 110 GLU A C 1
ATOM 891 O O . GLU A 1 110 ? 6.697 -4.832 7.564 1.00 91.12 110 GLU A O 1
ATOM 896 N N . ASN A 1 111 ? 5.906 -4.236 5.542 1.00 90.62 111 ASN A N 1
ATOM 897 C CA . ASN A 1 111 ? 4.865 -5.265 5.492 1.00 90.62 111 ASN A CA 1
ATOM 898 C C . ASN A 1 111 ? 5.046 -6.313 4.387 1.00 90.62 111 ASN A C 1
ATOM 900 O O . ASN A 1 111 ? 4.339 -7.323 4.392 1.00 90.62 111 ASN A O 1
ATOM 904 N N . ILE A 1 112 ? 5.942 -6.090 3.426 1.00 88.50 112 ILE A N 1
ATOM 905 C CA . ILE A 1 112 ? 6.185 -7.047 2.348 1.00 88.50 112 ILE A CA 1
ATOM 906 C C . ILE A 1 112 ? 7.101 -8.192 2.791 1.00 88.50 112 ILE A C 1
ATOM 908 O O . ILE A 1 112 ? 8.002 -8.017 3.608 1.00 88.50 112 ILE A O 1
ATOM 912 N N . SER A 1 113 ? 6.856 -9.379 2.239 1.00 83.69 113 SER A N 1
ATOM 913 C CA . SER A 1 113 ? 7.625 -10.601 2.483 1.00 83.69 113 SER A CA 1
ATOM 914 C C . SER A 1 113 ? 8.277 -11.118 1.197 1.00 83.69 113 SER A C 1
ATOM 916 O O . SER A 1 113 ? 7.711 -10.962 0.111 1.00 83.69 113 SER A O 1
ATOM 918 N N . GLU A 1 114 ? 9.422 -11.799 1.335 1.00 73.88 114 GLU A N 1
ATOM 919 C CA . GLU A 1 114 ? 10.147 -12.486 0.249 1.00 73.88 114 GLU A CA 1
ATOM 920 C C . GLU A 1 114 ? 9.236 -13.442 -0.544 1.00 73.88 114 GLU A C 1
ATOM 922 O O . GLU A 1 114 ? 9.356 -13.588 -1.758 1.00 73.88 114 GLU A O 1
ATOM 927 N N . GLU A 1 115 ? 8.255 -14.057 0.123 1.00 67.31 115 GLU A N 1
ATOM 928 C CA . GLU A 1 115 ? 7.311 -14.989 -0.502 1.00 67.31 115 GLU A CA 1
ATOM 929 C C . GLU A 1 115 ? 6.149 -14.288 -1.249 1.00 67.31 115 GLU A C 1
ATOM 931 O O . GLU A 1 115 ? 5.204 -14.939 -1.698 1.00 67.31 115 GLU A O 1
ATOM 936 N N . GLY A 1 116 ? 6.187 -12.959 -1.396 1.00 59.91 116 GLY A N 1
ATOM 937 C CA . GLY A 1 116 ? 5.144 -12.180 -2.073 1.00 59.91 116 GLY A CA 1
ATOM 938 C C . GLY A 1 116 ? 3.859 -12.008 -1.256 1.00 59.91 116 GLY A C 1
ATOM 939 O O . GLY A 1 116 ? 2.841 -11.565 -1.789 1.00 59.91 116 GLY A O 1
ATOM 940 N N . P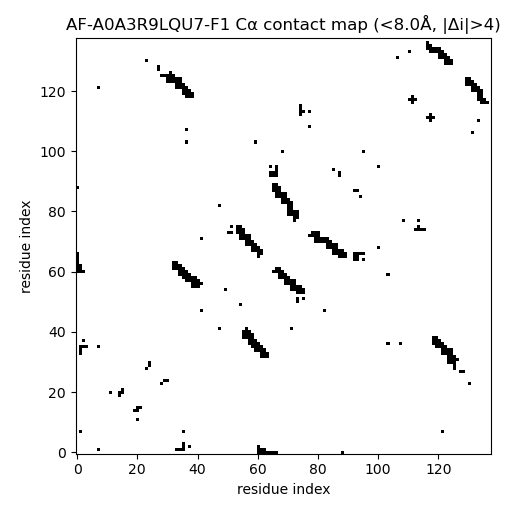HE A 1 117 ? 3.898 -12.347 0.035 1.00 68.25 117 PHE A N 1
ATOM 941 C CA . PHE A 1 117 ? 2.837 -12.029 0.990 1.00 68.25 117 PHE A CA 1
ATOM 942 C C . PHE A 1 117 ? 2.948 -10.579 1.466 1.00 68.25 117 PHE A C 1
ATOM 944 O O . PHE A 1 117 ? 3.971 -9.916 1.288 1.00 68.25 117 PHE A O 1
ATOM 951 N N . GLY A 1 118 ? 1.870 -10.092 2.076 1.00 77.88 118 GLY A N 1
ATOM 952 C CA . GLY A 1 118 ? 1.763 -8.710 2.528 1.00 77.88 118 GLY A CA 1
ATOM 953 C C . GLY A 1 118 ? 0.945 -7.823 1.595 1.00 77.88 118 GLY A C 1
ATOM 954 O O . GLY A 1 118 ? 0.625 -6.714 1.977 1.00 77.88 118 GLY A O 1
ATOM 955 N N . VAL A 1 119 ? 0.535 -8.295 0.414 1.00 85.31 119 VAL A N 1
ATOM 956 C CA . VAL A 1 119 ? -0.309 -7.543 -0.534 1.00 85.31 119 VAL A CA 1
ATOM 957 C C . VAL A 1 119 ? -1.600 -8.302 -0.878 1.00 85.31 119 VAL A C 1
ATOM 959 O O . VAL A 1 119 ? -1.580 -9.533 -0.931 1.00 85.31 119 VAL A O 1
ATOM 962 N N . PRO A 1 120 ? -2.726 -7.613 -1.152 1.00 92.69 120 PRO A N 1
ATOM 963 C CA . PRO A 1 120 ? -2.904 -6.157 -1.093 1.00 92.69 120 PRO A CA 1
ATOM 964 C C . PRO A 1 120 ? -2.854 -5.608 0.341 1.00 92.69 120 PRO A C 1
ATOM 966 O O . PRO A 1 120 ? -3.333 -6.263 1.260 1.00 92.69 120 PRO A O 1
ATOM 969 N N . MET A 1 121 ? -2.291 -4.412 0.522 1.00 94.94 121 MET A N 1
ATOM 970 C CA . MET A 1 121 ? -2.263 -3.702 1.810 1.00 94.94 121 MET A CA 1
ATOM 971 C C . MET A 1 121 ? -3.408 -2.695 1.861 1.00 94.94 121 MET A C 1
ATOM 973 O O . MET A 1 121 ? -3.634 -1.975 0.884 1.00 94.94 121 MET A O 1
ATOM 977 N N . TYR A 1 122 ?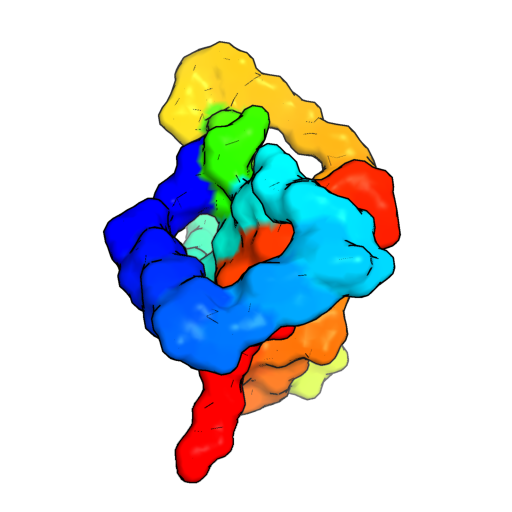 -4.089 -2.625 3.002 1.00 96.50 122 TYR A N 1
ATOM 978 C CA . TYR A 1 122 ? -5.187 -1.695 3.258 1.00 96.50 122 TYR A CA 1
ATOM 979 C C . TYR A 1 122 ? -4.799 -0.780 4.417 1.00 96.50 122 TYR A C 1
ATOM 981 O O . TYR A 1 122 ? -4.780 -1.221 5.565 1.00 96.50 122 TYR A O 1
ATOM 989 N N . SER A 1 123 ? -4.468 0.473 4.120 1.00 97.25 123 SER A N 1
ATOM 990 C CA . SER A 1 123 ? -4.062 1.459 5.118 1.00 97.25 123 SER A CA 1
ATOM 991 C C . SER A 1 123 ? -5.186 2.460 5.369 1.00 97.25 123 SER A C 1
ATOM 993 O O . SER A 1 123 ? -5.682 3.105 4.443 1.00 97.25 123 SER A O 1
ATOM 995 N N . PHE A 1 124 ? -5.555 2.591 6.637 1.00 97.50 124 PHE A N 1
ATOM 996 C CA . PHE A 1 124 ? -6.496 3.567 7.174 1.00 97.50 124 PHE A CA 1
A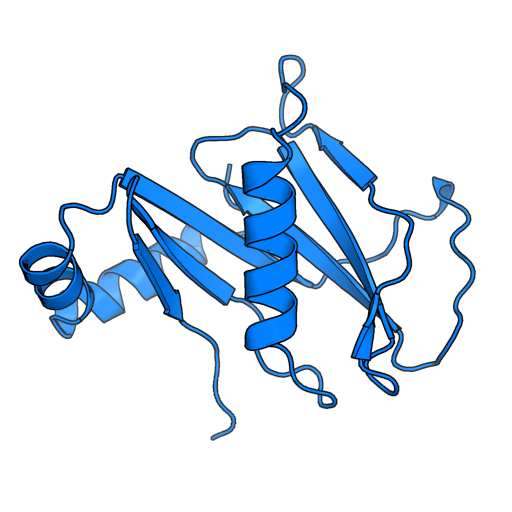TOM 997 C C . PHE A 1 124 ? -5.685 4.622 7.912 1.00 97.50 124 PHE A C 1
ATOM 999 O O . PHE A 1 124 ? -4.896 4.265 8.784 1.00 97.50 124 PHE A O 1
ATOM 1006 N N . LEU A 1 125 ? -5.825 5.895 7.557 1.00 95.88 125 LEU A N 1
ATOM 1007 C CA . LEU A 1 125 ? -4.940 6.935 8.075 1.00 95.88 125 LEU A CA 1
ATOM 1008 C C . LEU A 1 125 ? -5.674 8.218 8.448 1.00 95.88 125 LEU A C 1
ATOM 1010 O O . LEU A 1 125 ? -6.766 8.513 7.960 1.00 95.88 125 LEU A O 1
ATOM 1014 N N . ASN A 1 126 ? -5.022 8.988 9.308 1.00 93.62 126 ASN A N 1
ATOM 1015 C CA . ASN A 1 126 ? -5.343 10.372 9.607 1.00 93.62 126 ASN A CA 1
ATOM 1016 C C . ASN A 1 126 ? -4.056 11.216 9.619 1.00 93.62 126 ASN A C 1
ATOM 1018 O O . ASN A 1 126 ? -2.976 10.716 9.304 1.00 93.62 126 ASN A O 1
ATOM 1022 N N . ASP A 1 127 ? -4.149 12.492 9.992 1.00 87.94 127 ASP A N 1
ATOM 1023 C CA . ASP A 1 127 ? -3.013 13.430 9.960 1.00 87.94 127 ASP A CA 1
ATOM 1024 C C . ASP A 1 127 ? -1.844 13.044 10.895 1.00 87.94 127 ASP A C 1
ATOM 1026 O O . ASP A 1 127 ? -0.777 13.667 10.857 1.00 87.94 127 ASP A O 1
ATOM 1030 N N . HIS A 1 128 ? -2.035 12.073 11.792 1.00 89.31 128 HIS A N 1
ATOM 1031 C CA . HIS A 1 128 ? -1.103 11.753 12.874 1.00 89.31 128 HIS A CA 1
ATOM 1032 C C . HIS A 1 128 ? -0.770 10.265 13.007 1.00 89.31 128 HIS A C 1
ATOM 1034 O O . HIS A 1 128 ? 0.191 9.920 13.699 1.00 89.31 128 HIS A O 1
ATOM 1040 N N . SER A 1 129 ? -1.566 9.368 12.431 1.00 94.25 129 SER A N 1
ATOM 1041 C CA . SER A 1 129 ? -1.462 7.927 12.658 1.00 94.25 129 SER A CA 1
ATOM 1042 C C . SER A 1 129 ? -2.062 7.128 11.511 1.00 94.25 129 SER A C 1
ATOM 1044 O O . SER A 1 129 ? -2.938 7.602 10.787 1.00 94.25 129 SER A O 1
ATOM 1046 N N . ASP A 1 130 ? -1.613 5.884 11.390 1.00 96.12 130 ASP A N 1
ATOM 1047 C CA . ASP A 1 130 ? -2.109 4.928 10.414 1.00 96.12 130 ASP A CA 1
ATOM 1048 C C . ASP A 1 130 ? -2.275 3.528 11.017 1.00 96.12 130 ASP A C 1
ATOM 1050 O O . ASP A 1 130 ? -1.608 3.142 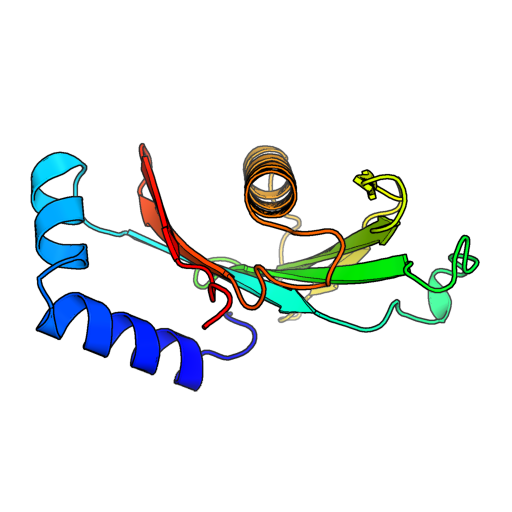11.980 1.00 96.12 130 ASP A O 1
ATOM 1054 N N . LEU A 1 131 ? -3.191 2.768 10.427 1.00 96.38 131 LEU A N 1
ATOM 1055 C CA . LEU A 1 131 ? -3.391 1.347 10.647 1.00 96.38 131 LEU A CA 1
ATOM 1056 C C . LEU A 1 131 ? -3.323 0.650 9.293 1.00 96.38 131 LEU A C 1
ATOM 1058 O O . LEU A 1 131 ? -4.175 0.871 8.435 1.00 96.38 131 LEU A O 1
ATOM 1062 N N . THR A 1 132 ? -2.345 -0.236 9.122 1.00 96.19 132 THR A N 1
ATOM 1063 C CA . THR A 1 132 ? -2.202 -1.033 7.901 1.00 96.19 132 THR A CA 1
ATOM 1064 C C . THR A 1 132 ? -2.578 -2.488 8.156 1.00 96.19 132 THR A C 1
ATOM 1066 O O . THR A 1 132 ? -2.049 -3.140 9.055 1.00 96.19 132 THR A O 1
ATOM 1069 N N . ILE A 1 133 ? -3.499 -3.002 7.343 1.00 94.81 133 ILE A N 1
ATOM 1070 C CA . ILE A 1 133 ? -3.964 -4.386 7.365 1.00 94.81 133 ILE A CA 1
ATOM 1071 C C . ILE A 1 133 ? -3.388 -5.116 6.162 1.00 94.81 133 ILE A C 1
ATOM 1073 O O . ILE A 1 133 ? -3.572 -4.693 5.017 1.00 94.81 133 ILE A O 1
ATOM 1077 N N . VAL A 1 134 ? -2.717 -6.235 6.429 1.00 91.62 134 VAL A N 1
ATOM 1078 C CA . VAL A 1 134 ? -2.094 -7.073 5.404 1.00 91.62 134 VAL A CA 1
ATOM 1079 C C . VAL A 1 134 ? -2.558 -8.527 5.507 1.00 91.62 134 VAL A C 1
ATOM 1081 O O . VAL A 1 134 ? -2.774 -9.024 6.616 1.00 91.62 134 VAL A O 1
ATOM 1084 N N . PRO A 1 135 ? -2.717 -9.240 4.379 1.00 82.75 135 PRO A N 1
ATOM 1085 C CA . PRO A 1 135 ? -2.972 -10.672 4.385 1.00 82.75 135 PRO A CA 1
ATOM 1086 C C . PRO A 1 135 ? -1.795 -11.419 5.018 1.00 82.75 135 PRO A C 1
ATOM 1088 O O . PRO A 1 135 ? -0.662 -11.316 4.544 1.00 82.75 135 PRO A O 1
ATOM 1091 N N . THR A 1 136 ? -2.062 -12.195 6.066 1.00 69.94 136 THR A N 1
ATOM 1092 C CA . THR A 1 136 ? -1.084 -13.111 6.662 1.00 69.94 136 THR A CA 1
ATOM 1093 C C . THR A 1 136 ? -1.212 -14.512 6.062 1.00 69.94 136 THR A C 1
ATOM 1095 O O . THR A 1 136 ? -2.288 -14.918 5.612 1.00 69.94 136 THR A O 1
ATOM 1098 N N . GLN A 1 137 ? -0.110 -15.269 6.050 1.00 56.41 137 GLN A N 1
ATOM 1099 C CA . GLN A 1 137 ? -0.154 -16.700 5.742 1.00 56.41 137 GLN A CA 1
ATOM 1100 C C . GLN A 1 137 ? -1.088 -17.415 6.731 1.00 56.41 137 GLN A C 1
ATOM 1102 O O . GLN A 1 137 ? -1.011 -17.181 7.939 1.00 56.41 137 GLN A O 1
ATOM 1107 N N . SER A 1 138 ? -1.980 -18.254 6.197 1.00 47.25 138 SER A N 1
ATOM 1108 C CA . SER A 1 138 ? -2.836 -19.166 6.972 1.00 47.25 138 SER A CA 1
ATOM 1109 C C . SER A 1 138 ? -2.116 -20.471 7.276 1.00 47.25 138 SER A C 1
ATOM 1111 O O . SER A 1 138 ? -1.420 -20.962 6.360 1.00 47.25 138 SER A O 1
#